Protein AF-A0A6V7UMV4-F1 (afdb_monomer_lite)

Secondary structure (DSSP, 8-state):
--TTSPPPPP--------SS-HHHHHHHHHHHHHHHHHHHHHHTTS-SSS-GGGS-HHHHHHHHHHHHHHHHHHHHHHHSS--S--TTGGG---TTTHHHHHHHHHHHHHHIIIIIHHHHHHHHHHHTT-----

Foldseek 3Di:
DPPVLDDDDDPDDDDDDDPPDLVVVLVVVLVVVLLVVLVVCVSVVNFPHSDSVRDDPVVVVVSLVVSQVVSQVVCCVPQVGGDLDRPVVVVDDDPPPSVVVNVVSVVSSVCCVVPVVVVVVQVVCVVVVNHDDD

Sequence (134 aa):
MSSDNRMLLQHGIVRSNCVDCLDRTNVAQFGLGKAALCWQLFSMGLLDSPSPQSLSNEFCRSFEELYDEHGDTLAWQYAGSQLVHSIKTYKRTAVFQERSRDVLQTLSRYYSNTFSDFEKQDGINLFLGTYRLV

Radius of gyration: 19.82 Å; chains: 1; bounding box: 41×47×49 Å

Organism: Meloidogyne enterolobii (NCBI:txid390850)

Structure (mmCIF, N/CA/C/O backbone):
data_AF-A0A6V7UMV4-F1
#
_entry.id   AF-A0A6V7UMV4-F1
#
loop_
_atom_site.group_PDB
_atom_site.id
_atom_site.type_symbol
_atom_site.label_atom_id
_atom_site.label_alt_id
_atom_site.label_comp_id
_atom_site.label_asym_id
_atom_site.label_entity_id
_atom_site.label_seq_id
_atom_site.pdbx_PDB_ins_code
_atom_site.Cartn_x
_atom_site.Cartn_y
_atom_site.Cartn_z
_atom_site.occupancy
_atom_site.B_iso_or_equiv
_atom_site.auth_seq_id
_atom_site.auth_comp_id
_atom_site.auth_asym_id
_atom_site.auth_atom_id
_atom_site.pdbx_PDB_model_num
ATOM 1 N N . MET A 1 1 ? -15.802 -7.587 12.418 1.00 56.47 1 MET A N 1
ATOM 2 C CA . MET A 1 1 ? -16.189 -8.877 13.019 1.00 56.47 1 MET A CA 1
ATOM 3 C C . MET A 1 1 ? -17.554 -9.244 12.480 1.00 56.47 1 MET A C 1
ATOM 5 O O . MET A 1 1 ? -18.361 -8.343 12.282 1.00 56.47 1 MET A O 1
ATOM 9 N N . SER A 1 2 ? -17.791 -10.520 12.174 1.00 63.25 2 SER A N 1
ATOM 10 C CA . SER A 1 2 ? -19.156 -10.991 11.905 1.00 63.25 2 SER A CA 1
ATOM 11 C C . SER A 1 2 ? -20.015 -10.817 13.166 1.00 63.25 2 SER A C 1
ATOM 13 O O . SER A 1 2 ? -19.465 -10.803 14.268 1.00 63.25 2 SER A O 1
ATOM 15 N N . SER A 1 3 ? -21.337 -10.725 13.016 1.00 66.38 3 SER A N 1
ATOM 16 C CA . SER A 1 3 ? -22.305 -10.720 14.126 1.00 66.38 3 SER A CA 1
ATOM 17 C C . SER A 1 3 ? -22.119 -11.894 15.103 1.00 66.38 3 SER A C 1
ATOM 19 O O . SER A 1 3 ? -22.478 -11.769 16.266 1.00 66.38 3 SER A O 1
ATOM 21 N N . ASP A 1 4 ? -21.466 -12.978 14.662 1.00 76.69 4 ASP A N 1
ATOM 22 C CA . ASP A 1 4 ? -21.130 -14.165 15.464 1.00 76.69 4 ASP A CA 1
ATOM 23 C C . ASP A 1 4 ? -19.689 -14.174 16.025 1.00 76.69 4 ASP A C 1
ATOM 25 O O . ASP A 1 4 ? -19.136 -15.236 16.312 1.00 76.69 4 ASP A O 1
ATOM 29 N N . ASN A 1 5 ? -19.018 -13.021 16.140 1.00 72.06 5 ASN A N 1
ATOM 30 C CA . ASN A 1 5 ? -17.645 -12.906 16.671 1.00 72.06 5 ASN A CA 1
ATOM 31 C C . ASN A 1 5 ? -16.567 -13.683 15.880 1.00 72.06 5 ASN A C 1
ATOM 33 O O . ASN A 1 5 ? -15.460 -13.913 16.367 1.00 72.06 5 ASN A O 1
ATOM 37 N N . ARG A 1 6 ? -16.871 -14.087 14.642 1.00 81.44 6 ARG A N 1
ATOM 38 C CA . ARG A 1 6 ? -15.955 -14.832 13.768 1.00 81.44 6 ARG A CA 1
ATOM 39 C C . ARG A 1 6 ? -15.086 -13.900 12.925 1.00 81.44 6 ARG A C 1
ATOM 41 O O . ARG A 1 6 ? -15.545 -12.846 12.463 1.00 81.44 6 ARG A O 1
ATOM 48 N N . MET A 1 7 ? -13.839 -14.322 12.695 1.00 81.81 7 MET A N 1
ATOM 49 C CA . MET A 1 7 ? -12.945 -13.689 11.725 1.00 81.81 7 MET A CA 1
ATOM 50 C C . MET A 1 7 ? -13.514 -13.862 10.315 1.00 81.81 7 MET A C 1
ATOM 52 O O . MET A 1 7 ? -13.902 -14.962 9.924 1.00 81.81 7 MET A O 1
ATOM 56 N N . LEU A 1 8 ? -13.577 -12.764 9.564 1.00 87.00 8 LEU A N 1
ATOM 57 C CA . LEU A 1 8 ? -14.009 -12.777 8.171 1.00 87.00 8 LEU A CA 1
ATOM 58 C C . LEU A 1 8 ? -12.802 -13.058 7.278 1.00 87.00 8 LEU A C 1
ATOM 60 O O . LEU A 1 8 ? -11.743 -12.462 7.459 1.00 87.00 8 LEU A O 1
ATOM 64 N N . LEU A 1 9 ? -12.979 -13.949 6.308 1.00 90.94 9 LEU A N 1
ATOM 65 C CA . LEU A 1 9 ? -11.963 -14.243 5.303 1.00 90.94 9 LEU A CA 1
ATOM 66 C C . LEU A 1 9 ? -12.112 -13.301 4.104 1.00 90.94 9 LEU A C 1
ATOM 68 O O . LEU A 1 9 ? -13.222 -12.906 3.735 1.00 90.94 9 LEU A O 1
ATOM 72 N N . GLN A 1 10 ? -10.989 -12.947 3.481 1.00 92.69 10 GLN A N 1
ATOM 73 C CA . GLN A 1 10 ? -10.981 -12.180 2.240 1.00 92.69 10 GLN A CA 1
ATOM 74 C C . GLN A 1 10 ? -11.383 -13.090 1.072 1.00 92.69 10 GLN A C 1
ATOM 76 O O . GLN A 1 10 ? -10.700 -14.064 0.779 1.00 92.69 10 GLN A O 1
ATOM 81 N N . HIS A 1 11 ? -12.483 -12.755 0.394 1.00 93.69 11 HIS A N 1
ATOM 82 C CA . HIS A 1 11 ? -13.015 -13.538 -0.733 1.00 93.69 11 HIS A CA 1
ATOM 83 C C . HIS A 1 11 ? -12.705 -12.924 -2.107 1.00 93.69 11 HIS A C 1
ATOM 85 O O . HIS A 1 11 ? -13.037 -13.509 -3.133 1.00 93.69 11 HIS A O 1
ATOM 91 N N . GLY A 1 12 ? -12.093 -11.738 -2.148 1.00 93.50 12 GLY A N 1
ATOM 92 C CA . GLY A 1 12 ? -11.834 -11.020 -3.391 1.00 93.50 12 GLY A CA 1
ATOM 93 C C . GLY A 1 12 ? -10.597 -10.138 -3.316 1.00 93.50 12 GLY A C 1
ATOM 94 O O . GLY A 1 12 ? -10.141 -9.769 -2.233 1.00 93.50 12 GLY A O 1
ATOM 95 N N . ILE A 1 13 ? -10.065 -9.796 -4.487 1.00 93.62 13 ILE A N 1
ATOM 96 C CA . ILE A 1 13 ? -8.890 -8.940 -4.648 1.00 93.62 13 ILE A CA 1
ATOM 97 C C . ILE A 1 13 ? -9.227 -7.752 -5.545 1.00 93.62 13 ILE A C 1
ATOM 99 O O . ILE A 1 13 ? -10.016 -7.875 -6.482 1.00 93.62 13 ILE A O 1
ATOM 103 N N . VAL A 1 14 ? -8.603 -6.608 -5.275 1.00 91.94 14 VAL A N 1
ATOM 104 C CA . VAL A 1 14 ? -8.676 -5.447 -6.163 1.00 91.94 14 VAL A CA 1
ATOM 105 C C . VAL A 1 14 ? -7.400 -5.400 -6.985 1.00 91.94 14 VAL A C 1
ATOM 107 O O . VAL A 1 14 ? -6.303 -5.334 -6.436 1.00 91.94 14 VAL A O 1
ATOM 110 N N . ARG A 1 15 ? -7.544 -5.431 -8.309 1.00 90.88 15 ARG A N 1
ATOM 111 C CA . ARG A 1 15 ? -6.428 -5.293 -9.242 1.00 90.88 15 ARG A CA 1
ATOM 112 C C . ARG A 1 15 ? -6.497 -3.926 -9.909 1.00 90.88 15 ARG A C 1
ATOM 114 O O . ARG A 1 15 ? -7.415 -3.658 -10.676 1.00 90.88 15 ARG A O 1
ATOM 121 N N . SER A 1 16 ? -5.511 -3.081 -9.633 1.00 86.75 16 SER A N 1
ATOM 122 C CA . SER A 1 16 ? -5.313 -1.798 -10.310 1.00 86.75 16 SER A CA 1
ATOM 123 C C . SER A 1 16 ? -4.293 -1.956 -11.435 1.00 86.75 16 SER A C 1
ATOM 125 O O . SER A 1 16 ? -3.221 -2.517 -11.214 1.00 86.75 16 SER A O 1
ATOM 127 N N . ASN A 1 17 ? -4.602 -1.443 -12.623 1.00 81.56 17 A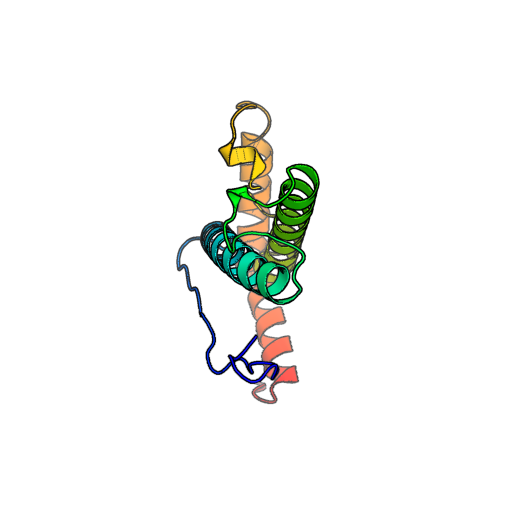SN A N 1
ATOM 128 C CA . ASN A 1 17 ? -3.653 -1.319 -13.727 1.00 81.56 17 ASN A CA 1
ATOM 129 C C . ASN A 1 17 ? -3.662 0.136 -14.212 1.00 81.56 17 ASN A C 1
ATOM 131 O O . ASN A 1 17 ? -4.727 0.748 -14.295 1.00 81.56 17 ASN A O 1
ATOM 135 N N . CYS A 1 18 ? -2.491 0.684 -14.520 1.00 77.38 18 CYS A N 1
ATOM 136 C CA . CYS A 1 18 ? -2.355 1.952 -15.217 1.00 77.38 18 CYS A CA 1
ATOM 137 C C . CYS A 1 18 ? -1.335 1.769 -16.339 1.00 77.38 18 CYS A C 1
ATOM 139 O O . CYS A 1 18 ? -0.228 1.304 -16.094 1.00 77.38 18 CYS A O 1
ATOM 141 N N . VAL A 1 19 ? -1.718 2.157 -17.557 1.00 61.44 19 VAL A N 1
ATOM 142 C CA . VAL A 1 19 ? -0.830 2.148 -18.731 1.00 61.44 19 VAL A CA 1
ATOM 143 C C . VAL A 1 19 ? 0.279 3.201 -18.602 1.00 61.44 19 VAL A C 1
ATOM 145 O O . VAL A 1 19 ? 1.345 3.041 -19.183 1.00 61.44 19 VAL A O 1
ATOM 148 N N . ASP A 1 20 ? 0.044 4.253 -17.812 1.00 58.81 20 ASP A N 1
ATOM 149 C CA . ASP A 1 20 ? 0.868 5.460 -17.839 1.00 58.81 20 ASP A CA 1
ATOM 150 C C . ASP A 1 20 ? 1.945 5.517 -16.745 1.00 58.81 20 ASP A C 1
ATOM 152 O O . ASP A 1 20 ? 3.078 5.902 -17.023 1.00 58.81 20 ASP A O 1
ATOM 156 N N . CYS A 1 21 ? 1.611 5.215 -15.482 1.00 65.25 21 CYS A N 1
ATOM 157 C CA . CYS A 1 21 ? 2.581 5.298 -14.387 1.00 65.25 21 CYS A CA 1
ATOM 158 C C . CYS A 1 21 ? 2.200 4.480 -13.145 1.00 65.25 21 CYS A C 1
ATOM 160 O O . CYS A 1 21 ? 1.037 4.407 -12.737 1.00 65.25 21 CYS A O 1
ATOM 162 N N . LEU A 1 22 ? 3.235 3.934 -12.503 1.00 74.94 22 LEU A N 1
ATOM 163 C CA . LEU A 1 22 ? 3.167 3.242 -11.217 1.00 74.94 22 LEU A CA 1
ATOM 164 C C . LEU A 1 22 ? 2.582 4.144 -10.113 1.00 74.94 22 LEU A C 1
ATOM 166 O O . LEU A 1 22 ? 1.794 3.684 -9.286 1.00 74.94 22 LEU A O 1
ATOM 170 N N . ASP A 1 23 ? 2.875 5.444 -10.161 1.00 75.12 23 ASP A N 1
ATOM 171 C CA . ASP A 1 23 ? 2.448 6.447 -9.180 1.00 75.12 23 ASP A CA 1
ATOM 172 C C . ASP A 1 23 ? 0.918 6.469 -9.011 1.00 75.12 23 ASP A C 1
ATOM 174 O O . ASP A 1 23 ? 0.401 6.443 -7.893 1.00 75.12 23 ASP A O 1
ATOM 178 N N . ARG A 1 24 ? 0.165 6.433 -10.123 1.00 80.94 24 ARG A N 1
ATOM 179 C CA . ARG A 1 24 ? -1.309 6.429 -10.089 1.00 80.94 24 ARG A CA 1
ATOM 180 C C . ARG A 1 24 ? -1.866 5.142 -9.487 1.00 80.94 24 ARG A C 1
ATOM 182 O O . ARG A 1 24 ? -2.866 5.189 -8.770 1.00 80.94 24 ARG A O 1
ATOM 189 N N . THR A 1 25 ? -1.220 4.004 -9.742 1.00 87.62 25 THR A N 1
ATOM 190 C CA . THR A 1 25 ? -1.616 2.742 -9.103 1.00 87.62 25 THR A CA 1
ATOM 191 C C . THR A 1 25 ? -1.305 2.734 -7.610 1.00 87.62 25 THR A C 1
ATOM 193 O O . THR A 1 25 ? -2.157 2.303 -6.837 1.00 87.62 25 THR A O 1
ATOM 196 N N . ASN A 1 26 ? -0.161 3.284 -7.188 1.00 88.25 26 ASN A N 1
ATOM 197 C CA . ASN A 1 26 ? 0.228 3.328 -5.777 1.00 88.25 26 ASN A CA 1
ATOM 198 C C . ASN A 1 26 ? -0.731 4.207 -4.957 1.00 88.25 26 ASN A C 1
ATOM 200 O O . ASN A 1 26 ? -1.190 3.798 -3.894 1.00 88.25 26 ASN A O 1
ATOM 204 N N . VAL A 1 27 ? -1.134 5.369 -5.488 1.00 88.00 27 VAL A N 1
ATOM 205 C CA . VAL A 1 27 ? -2.128 6.242 -4.832 1.00 88.00 27 VAL A CA 1
ATOM 206 C C . VAL A 1 27 ? -3.494 5.558 -4.705 1.00 88.00 27 VAL A C 1
ATOM 208 O O . VAL A 1 27 ? -4.142 5.649 -3.660 1.00 88.00 27 VAL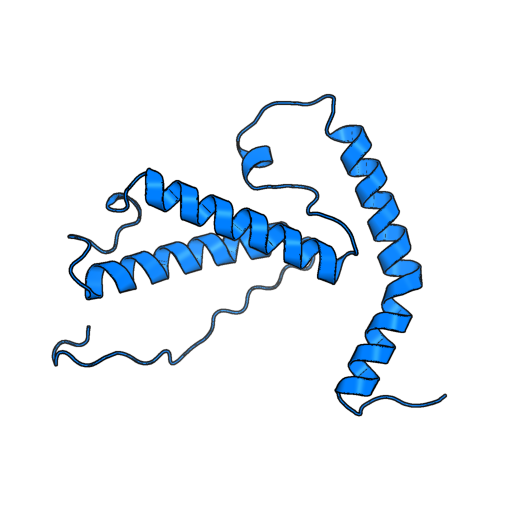 A O 1
ATOM 211 N N . ALA A 1 28 ? -3.941 4.842 -5.742 1.00 89.81 28 ALA A N 1
ATOM 212 C CA . ALA A 1 28 ? -5.197 4.094 -5.681 1.00 89.81 28 ALA A CA 1
ATOM 213 C C . ALA A 1 28 ? -5.141 2.975 -4.624 1.00 89.81 28 ALA A C 1
ATOM 215 O O . ALA A 1 28 ? -6.078 2.809 -3.840 1.00 89.81 28 ALA A O 1
ATOM 216 N N . GLN A 1 29 ? -4.026 2.241 -4.568 1.00 92.75 29 GLN A N 1
ATOM 217 C CA . GLN A 1 29 ? -3.794 1.195 -3.572 1.00 92.75 29 GLN A CA 1
ATOM 218 C C . GLN A 1 29 ? -3.713 1.761 -2.151 1.00 92.75 29 GLN A C 1
ATOM 220 O O . GLN A 1 29 ? -4.317 1.185 -1.250 1.00 92.75 29 GLN A O 1
ATOM 225 N N . PHE A 1 30 ? -3.074 2.916 -1.956 1.00 92.12 30 PHE A N 1
ATOM 226 C CA . PHE A 1 30 ? -3.044 3.628 -0.676 1.00 92.12 30 PHE A CA 1
ATOM 227 C C . PHE A 1 30 ? -4.450 3.954 -0.166 1.00 92.12 30 PHE A C 1
ATOM 229 O O . PHE A 1 30 ? -4.777 3.666 0.986 1.00 92.12 30 PHE A O 1
ATOM 236 N N . GLY A 1 31 ? -5.313 4.507 -1.025 1.00 91.38 31 GLY A N 1
ATOM 237 C CA . GLY A 1 31 ? -6.693 4.828 -0.652 1.00 91.38 31 GLY A CA 1
ATOM 238 C C . GLY A 1 31 ? -7.496 3.590 -0.237 1.00 91.38 31 GLY A C 1
ATOM 239 O O . GLY A 1 31 ? -8.170 3.601 0.797 1.00 91.38 31 GLY A O 1
ATOM 240 N N . LEU A 1 32 ? -7.383 2.505 -1.008 1.00 92.94 32 LEU A N 1
ATOM 241 C CA . LEU A 1 32 ? -8.037 1.227 -0.706 1.00 92.94 32 LEU A CA 1
ATOM 242 C C . LEU A 1 32 ? -7.498 0.593 0.582 1.00 92.94 32 LEU A C 1
ATOM 244 O O . LEU A 1 32 ? -8.281 0.141 1.418 1.00 92.94 32 LEU A O 1
ATOM 248 N N . GLY A 1 33 ? -6.178 0.601 0.763 1.00 93.12 33 GLY A N 1
ATOM 249 C CA . GLY A 1 33 ? -5.511 0.094 1.957 1.00 93.12 33 GLY A CA 1
ATOM 250 C C . GLY A 1 33 ? -5.928 0.862 3.207 1.00 93.12 33 GLY A C 1
ATOM 251 O O . GLY A 1 33 ? -6.276 0.246 4.213 1.00 93.12 33 GLY A O 1
ATOM 252 N N . LYS A 1 34 ? -5.995 2.197 3.127 1.00 92.38 34 LYS A N 1
ATOM 253 C CA . LYS A 1 34 ? -6.457 3.046 4.233 1.00 92.38 34 LYS A CA 1
ATOM 254 C C . LYS A 1 34 ? -7.899 2.722 4.625 1.00 92.38 34 LYS A C 1
ATOM 256 O O . LYS A 1 34 ? -8.194 2.590 5.810 1.00 92.38 34 LYS A O 1
ATOM 261 N N . ALA A 1 35 ? -8.788 2.545 3.647 1.00 91.38 35 ALA A N 1
ATOM 262 C CA . ALA A 1 35 ? -10.173 2.166 3.912 1.00 91.38 35 ALA A CA 1
ATOM 263 C C . ALA A 1 35 ? -10.274 0.782 4.577 1.00 91.38 35 ALA A C 1
ATOM 265 O O . ALA A 1 35 ? -10.964 0.636 5.586 1.00 91.38 35 ALA A O 1
ATOM 266 N N . ALA A 1 36 ? -9.563 -0.223 4.053 1.00 92.38 36 ALA A N 1
ATOM 267 C CA . ALA A 1 36 ? -9.540 -1.568 4.629 1.00 92.38 36 ALA A CA 1
ATOM 268 C C . ALA A 1 36 ? -9.002 -1.569 6.070 1.00 92.38 36 ALA A C 1
ATOM 270 O O . ALA A 1 36 ? -9.578 -2.214 6.948 1.00 92.38 36 ALA A O 1
ATOM 271 N N . LEU A 1 37 ? -7.954 -0.788 6.330 1.00 92.00 37 LEU A N 1
ATOM 272 C CA . LEU A 1 37 ? -7.345 -0.639 7.647 1.00 92.00 37 LEU A CA 1
ATOM 273 C C . LEU A 1 37 ? -8.304 -0.017 8.669 1.00 92.00 37 LEU A C 1
ATOM 275 O O . LEU A 1 37 ? -8.398 -0.508 9.792 1.00 92.00 37 LEU A O 1
ATOM 279 N N . CYS A 1 38 ? -9.081 1.001 8.283 1.00 92.00 38 CYS A N 1
ATOM 280 C CA . CYS A 1 38 ? -10.121 1.566 9.149 1.00 92.00 38 CYS A CA 1
ATOM 281 C C . CYS A 1 38 ? -11.148 0.506 9.576 1.00 92.00 38 CYS A C 1
ATOM 283 O O . CYS A 1 38 ? -11.509 0.438 10.750 1.00 92.00 38 CYS A O 1
ATOM 285 N N . TRP A 1 39 ? -11.584 -0.357 8.653 1.00 91.19 39 TRP A N 1
ATOM 286 C CA . TRP A 1 39 ? -12.500 -1.458 8.972 1.00 91.19 39 TRP A CA 1
ATOM 287 C C . TRP A 1 39 ? -11.871 -2.508 9.891 1.00 91.19 39 TRP A C 1
ATOM 289 O O . TRP A 1 39 ? -12.544 -3.020 10.788 1.00 91.19 39 TRP A O 1
ATOM 299 N N . GLN A 1 40 ? -10.588 -2.816 9.696 1.00 91.75 40 GLN A N 1
ATOM 300 C CA . GLN A 1 40 ? -9.851 -3.744 10.553 1.00 91.75 40 GLN A CA 1
ATOM 301 C C . GLN A 1 40 ? -9.721 -3.197 11.979 1.00 91.75 40 GLN A C 1
ATOM 303 O O . GLN A 1 40 ? -10.086 -3.893 12.925 1.00 91.75 40 GLN A O 1
ATOM 308 N N . LEU A 1 41 ? -9.301 -1.942 12.141 1.00 91.12 41 LEU A N 1
ATOM 309 C CA . LEU A 1 41 ? -9.148 -1.306 13.454 1.00 91.12 41 LEU A CA 1
ATOM 310 C C . LEU A 1 41 ? -10.490 -1.126 14.175 1.00 91.12 41 LEU A C 1
ATOM 312 O O . LEU A 1 41 ? -10.586 -1.414 15.368 1.00 91.12 41 LEU A O 1
ATOM 316 N N . PHE A 1 42 ? -11.541 -0.736 13.447 1.00 90.38 42 PHE A N 1
ATOM 317 C CA . PHE A 1 42 ? -12.907 -0.705 13.977 1.00 90.38 42 PHE A CA 1
ATOM 318 C C . PHE A 1 42 ? -13.334 -2.089 14.477 1.00 90.38 42 PHE A C 1
ATOM 320 O O . PHE A 1 42 ? -13.867 -2.229 15.573 1.00 90.38 42 PHE A O 1
ATOM 327 N N . SER A 1 43 ? -13.026 -3.145 13.718 1.00 88.44 43 SER A N 1
ATOM 328 C CA . SER A 1 43 ? -13.339 -4.507 14.146 1.00 88.44 43 SER A CA 1
ATOM 329 C C . SER A 1 43 ? -12.554 -4.978 15.370 1.00 88.44 43 SER A C 1
ATOM 331 O O . SER A 1 43 ? -13.026 -5.875 16.052 1.00 88.44 43 SER A O 1
ATOM 333 N N . MET A 1 44 ? -11.396 -4.385 15.662 1.00 88.94 44 MET A N 1
ATOM 334 C CA . MET A 1 44 ? -10.616 -4.665 16.872 1.00 88.94 44 MET A CA 1
ATOM 335 C C . MET A 1 44 ? -11.073 -3.831 18.079 1.00 88.94 44 MET A C 1
ATOM 337 O O . MET A 1 44 ? -10.512 -3.979 19.160 1.00 88.94 44 MET A O 1
ATOM 341 N N . GLY A 1 45 ? -12.063 -2.946 17.907 1.00 88.31 45 GLY A N 1
ATOM 342 C CA . GLY A 1 45 ? -12.513 -2.023 18.950 1.00 88.31 45 GLY A CA 1
ATOM 343 C C . GLY A 1 45 ? -11.535 -0.876 19.222 1.00 88.31 45 GLY A C 1
ATOM 344 O O . GLY A 1 45 ? -11.618 -0.246 20.270 1.00 88.31 45 GLY A O 1
ATOM 345 N N . LEU A 1 46 ? -10.599 -0.613 18.301 1.00 88.50 46 LEU A N 1
ATOM 346 C CA . LEU A 1 46 ? -9.611 0.466 18.425 1.00 88.50 46 LEU A CA 1
ATOM 347 C C . LEU A 1 46 ? -10.117 1.807 17.870 1.00 88.50 46 LEU A C 1
ATOM 349 O O . LEU A 1 46 ? -9.507 2.840 18.128 1.00 88.50 46 LEU A O 1
ATOM 353 N N . LEU A 1 47 ? -11.203 1.792 17.091 1.00 88.94 47 LEU A N 1
ATOM 354 C CA . LEU A 1 47 ? -11.853 2.981 16.539 1.00 88.94 47 LEU A CA 1
ATOM 355 C C . LEU A 1 47 ? -13.350 2.948 16.844 1.00 88.94 47 LEU A C 1
ATOM 357 O O . LEU A 1 47 ? -13.972 1.894 16.732 1.00 88.94 47 LEU A O 1
ATOM 361 N N . ASP A 1 48 ? -13.934 4.115 17.120 1.00 87.00 48 ASP A N 1
ATOM 362 C CA . ASP A 1 48 ? -15.382 4.271 17.339 1.00 87.00 48 ASP A CA 1
ATOM 363 C C . ASP A 1 48 ? -16.194 4.208 16.038 1.00 87.00 48 ASP A C 1
ATOM 365 O O . ASP A 1 48 ? -17.383 3.897 16.034 1.00 87.00 48 ASP A O 1
ATOM 369 N N . SER A 1 49 ? -15.557 4.523 14.908 1.00 88.25 49 SER A N 1
ATOM 370 C CA . SER A 1 49 ? -16.169 4.454 13.582 1.00 88.25 49 SER A CA 1
ATOM 371 C C . SER A 1 49 ? -15.152 3.980 12.543 1.00 88.25 49 SER A C 1
ATOM 373 O O . SER A 1 49 ? -13.964 4.280 12.669 1.00 88.25 49 SER A O 1
ATOM 375 N N . PRO A 1 50 ? -15.576 3.273 11.481 1.00 86.31 50 PRO A N 1
ATOM 376 C CA . PRO A 1 50 ? -14.696 2.864 10.389 1.00 86.31 50 PRO A CA 1
ATOM 377 C C . PRO A 1 50 ? -14.466 4.032 9.415 1.00 86.31 50 PRO A C 1
ATOM 379 O O . PRO A 1 50 ? -14.714 3.915 8.215 1.00 86.31 50 PRO A O 1
ATOM 382 N N . SER A 1 51 ? -14.036 5.187 9.928 1.00 85.62 51 SER A N 1
ATOM 383 C CA . SER A 1 51 ? -13.787 6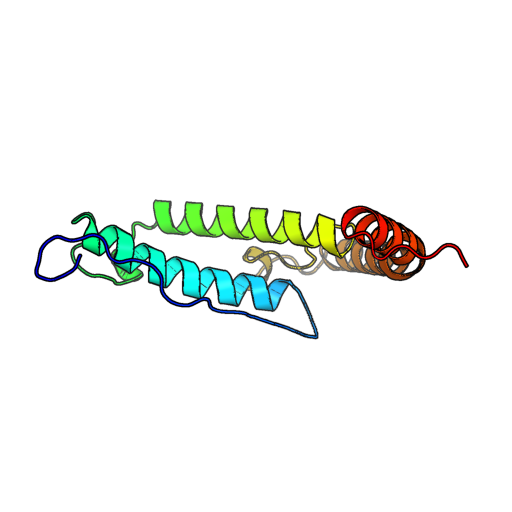.380 9.120 1.00 85.62 51 SER A CA 1
ATOM 384 C C . SER A 1 51 ? -12.294 6.732 9.085 1.00 85.62 51 SER A C 1
ATOM 386 O O . SER A 1 51 ? -11.582 6.553 10.070 1.00 85.62 51 SER A O 1
ATOM 388 N N . PRO A 1 52 ? -11.782 7.289 7.976 1.00 78.25 52 PRO A N 1
ATOM 389 C CA . PRO A 1 52 ? -10.408 7.792 7.929 1.00 78.25 52 PRO A CA 1
ATOM 390 C C . PRO A 1 52 ? -10.146 8.946 8.906 1.00 78.25 52 PRO A C 1
ATOM 392 O O . PRO A 1 52 ? -8.994 9.232 9.207 1.00 78.25 52 PRO A O 1
ATOM 395 N N . GLN A 1 53 ? -11.205 9.629 9.355 1.00 79.81 53 GLN A N 1
ATOM 396 C CA . GLN A 1 53 ? -11.138 10.799 10.233 1.00 79.81 53 GLN A CA 1
ATOM 397 C C . GLN A 1 53 ? -10.933 10.418 11.701 1.00 79.81 53 GLN A C 1
ATOM 399 O O . GLN A 1 53 ? -10.390 11.213 12.458 1.00 79.81 53 GLN A O 1
ATOM 404 N N . SER A 1 54 ? -11.337 9.209 12.103 1.00 78.75 54 SER A N 1
ATOM 405 C CA . SER A 1 54 ? -11.099 8.701 13.458 1.00 78.75 54 SER A CA 1
ATOM 406 C C . SER A 1 54 ? -9.668 8.201 13.668 1.00 78.75 54 SER A C 1
ATOM 408 O O . SER A 1 54 ? -9.303 7.830 14.779 1.00 78.75 54 SER A O 1
ATOM 410 N N . LEU A 1 55 ? -8.852 8.167 12.614 1.00 84.75 55 LEU A N 1
ATOM 411 C CA . LEU A 1 55 ? -7.460 7.746 12.681 1.00 84.75 55 LEU A CA 1
ATOM 412 C C . LEU A 1 55 ? -6.591 8.885 13.225 1.00 84.75 55 LEU A C 1
ATOM 414 O O . LEU A 1 55 ? -6.738 10.035 12.811 1.00 84.75 55 LEU A O 1
ATOM 418 N N . SER A 1 56 ? -5.652 8.577 14.122 1.00 85.50 56 SER A N 1
ATOM 419 C CA . SER A 1 56 ? -4.739 9.600 14.636 1.00 85.50 56 SER A CA 1
ATOM 420 C C . SER A 1 56 ? -3.874 10.183 13.510 1.00 85.50 56 SER A C 1
ATOM 422 O O . SER A 1 56 ? -3.514 9.504 12.543 1.00 85.50 56 SER A O 1
ATOM 424 N N . ASN A 1 57 ? -3.519 11.465 13.636 1.00 86.38 57 ASN A N 1
ATOM 425 C CA . ASN A 1 57 ? -2.681 12.147 12.646 1.00 86.38 57 ASN A CA 1
ATOM 426 C C . ASN A 1 57 ? -1.292 11.507 12.519 1.00 86.38 57 ASN A C 1
ATOM 428 O O . ASN A 1 57 ? -0.739 11.464 11.424 1.00 86.38 57 ASN A O 1
ATOM 432 N N . GLU A 1 58 ? -0.734 11.014 13.625 1.00 88.38 58 GLU A N 1
ATOM 433 C CA . GLU A 1 58 ? 0.555 10.320 13.638 1.00 88.38 58 GLU A CA 1
ATOM 434 C C . GLU A 1 58 ? 0.481 9.013 12.849 1.00 88.38 58 GLU A C 1
ATOM 436 O O . GLU A 1 58 ? 1.280 8.796 11.944 1.00 88.38 58 GLU A O 1
ATOM 441 N N . PHE A 1 59 ? -0.553 8.206 13.088 1.00 88.06 59 PHE A N 1
ATOM 442 C CA . PHE A 1 59 ? -0.739 6.956 12.362 1.00 88.06 59 PHE A CA 1
ATOM 443 C C . PHE A 1 59 ? -1.013 7.188 10.870 1.00 88.06 59 PHE A C 1
ATOM 445 O O . PHE A 1 59 ? -0.483 6.468 10.026 1.00 88.06 59 PHE A O 1
ATOM 452 N N . CYS A 1 60 ? -1.790 8.223 10.520 1.00 88.00 60 CYS A N 1
ATOM 453 C CA . CYS A 1 60 ? -1.961 8.629 9.122 1.00 88.00 60 CYS A CA 1
ATOM 454 C C . CYS A 1 60 ? -0.617 8.934 8.451 1.00 88.00 60 CYS A C 1
ATOM 456 O O . CYS A 1 60 ? -0.403 8.495 7.325 1.00 88.00 60 CYS A O 1
ATOM 458 N N . ARG A 1 61 ? 0.280 9.658 9.132 1.00 88.38 61 ARG A N 1
ATOM 459 C CA . ARG A 1 61 ? 1.607 9.995 8.597 1.00 88.38 61 ARG A CA 1
ATOM 460 C C . ARG A 1 61 ? 2.487 8.765 8.431 1.00 88.38 61 ARG A C 1
ATOM 462 O O . ARG A 1 61 ? 3.063 8.602 7.366 1.00 88.38 61 ARG A O 1
ATOM 469 N N . SER A 1 62 ? 2.536 7.878 9.423 1.00 91.75 62 SER A N 1
ATOM 470 C CA . SER A 1 62 ? 3.308 6.634 9.307 1.00 91.75 62 SER A CA 1
ATOM 471 C C . SER A 1 62 ? 2.794 5.748 8.169 1.00 91.75 62 SER A C 1
ATOM 473 O O . SER A 1 62 ? 3.579 5.127 7.460 1.00 91.75 62 SER A O 1
ATOM 475 N N . PHE A 1 63 ? 1.476 5.710 7.952 1.00 91.50 63 PHE A N 1
ATOM 476 C CA . PHE A 1 63 ? 0.887 4.975 6.834 1.00 91.50 63 PHE A CA 1
ATOM 477 C C . PHE A 1 63 ? 1.192 5.630 5.475 1.00 91.50 63 PHE A C 1
ATOM 479 O O . PHE A 1 63 ? 1.413 4.925 4.495 1.00 91.50 63 PHE A O 1
ATOM 486 N N . GLU A 1 64 ? 1.228 6.965 5.409 1.00 90.00 64 GLU A N 1
ATOM 487 C CA . GLU A 1 64 ? 1.683 7.706 4.224 1.00 90.00 64 GLU A CA 1
ATOM 488 C C . GLU A 1 64 ? 3.158 7.406 3.909 1.00 90.00 64 GLU A C 1
ATOM 490 O O . GLU A 1 64 ? 3.468 7.056 2.774 1.00 90.00 64 GLU A O 1
ATOM 495 N N . GLU A 1 65 ? 4.045 7.458 4.908 1.00 91.12 65 GLU A N 1
ATOM 496 C CA . GLU A 1 65 ? 5.478 7.160 4.750 1.00 91.12 65 GLU A CA 1
ATOM 497 C C . GLU A 1 65 ? 5.721 5.725 4.268 1.00 91.12 65 GLU A C 1
ATOM 499 O O . GLU A 1 65 ? 6.496 5.511 3.338 1.00 91.12 65 GLU A O 1
ATOM 504 N N . LEU A 1 66 ? 4.987 4.752 4.816 1.00 93.38 66 LEU A N 1
ATOM 505 C CA . LEU A 1 66 ? 5.058 3.358 4.378 1.00 93.38 66 LEU A CA 1
ATOM 506 C C . LEU A 1 66 ? 4.717 3.200 2.886 1.00 93.38 66 LEU A C 1
ATOM 508 O O . LEU A 1 66 ? 5.372 2.440 2.172 1.00 93.38 66 LEU A O 1
ATOM 512 N N . TYR A 1 67 ? 3.681 3.893 2.404 1.00 91.62 67 TYR A N 1
ATOM 513 C CA . TYR A 1 67 ? 3.266 3.805 1.000 1.00 91.62 67 TYR A CA 1
ATOM 514 C C . TYR A 1 67 ? 4.165 4.602 0.052 1.00 91.62 67 TYR A C 1
ATOM 516 O O . TYR A 1 67 ? 4.280 4.223 -1.118 1.00 91.62 67 TYR A O 1
ATOM 524 N N . ASP A 1 68 ? 4.811 5.662 0.539 1.00 86.94 68 ASP A N 1
ATOM 525 C CA . ASP A 1 68 ? 5.885 6.345 -0.185 1.00 86.94 68 ASP A CA 1
ATOM 526 C C . ASP A 1 68 ? 7.073 5.383 -0.400 1.00 86.94 68 ASP A C 1
ATOM 528 O O . ASP A 1 68 ? 7.467 5.149 -1.544 1.00 86.94 68 ASP A O 1
ATOM 532 N N . GLU A 1 69 ? 7.572 4.731 0.659 1.00 87.44 69 GLU A N 1
ATOM 533 C CA . GLU A 1 69 ? 8.687 3.767 0.567 1.00 87.44 69 GLU A CA 1
ATOM 534 C C . GLU A 1 69 ? 8.347 2.536 -0.289 1.00 87.44 69 GLU A C 1
ATOM 536 O O . GLU A 1 69 ? 9.168 2.058 -1.085 1.00 87.44 69 GLU A O 1
ATOM 541 N N . HIS A 1 70 ? 7.119 2.024 -0.159 1.00 89.75 70 HIS A N 1
ATOM 542 C CA . HIS A 1 70 ? 6.615 0.934 -0.993 1.00 89.75 70 HIS A CA 1
ATOM 543 C C . HIS A 1 70 ? 6.622 1.314 -2.478 1.00 89.75 70 HIS A C 1
ATOM 545 O O . HIS A 1 70 ? 7.107 0.549 -3.317 1.00 89.75 70 HIS A O 1
ATOM 551 N N . GLY A 1 71 ? 6.135 2.512 -2.804 1.00 86.25 71 GLY A N 1
ATOM 552 C CA . GLY A 1 71 ? 6.155 3.017 -4.168 1.00 86.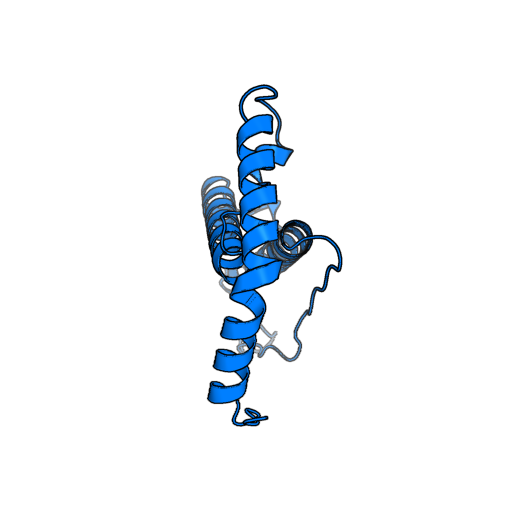25 71 GLY A CA 1
ATOM 553 C C . GLY A 1 71 ? 7.580 3.168 -4.712 1.00 86.25 71 GLY A C 1
ATOM 554 O O . GLY A 1 71 ? 7.843 2.754 -5.844 1.00 86.25 71 GLY A O 1
ATOM 555 N N . ASP A 1 72 ? 8.504 3.701 -3.907 1.00 81.69 72 ASP A N 1
ATOM 556 C CA . ASP A 1 72 ? 9.912 3.887 -4.289 1.00 81.69 72 ASP A CA 1
ATOM 557 C C . ASP A 1 72 ? 10.598 2.558 -4.604 1.00 81.69 72 ASP A C 1
ATOM 559 O O . ASP A 1 72 ? 11.323 2.434 -5.597 1.00 81.69 72 ASP A O 1
ATOM 563 N N . THR A 1 73 ? 10.323 1.539 -3.793 1.00 84.12 73 THR A N 1
ATOM 564 C CA . THR A 1 73 ? 10.860 0.186 -3.978 1.00 84.12 73 THR A CA 1
ATOM 565 C C . THR A 1 73 ? 10.321 -0.458 -5.257 1.00 84.12 73 THR A C 1
ATOM 567 O O . THR A 1 73 ? 11.079 -1.049 -6.032 1.00 84.12 73 THR A O 1
ATOM 570 N N . LEU A 1 74 ? 9.024 -0.300 -5.533 1.00 82.06 74 LEU A N 1
ATOM 571 C CA . LEU A 1 74 ? 8.416 -0.806 -6.765 1.00 82.06 74 LEU A CA 1
ATOM 572 C C . LEU A 1 74 ? 8.953 -0.093 -8.011 1.00 82.06 74 LEU A C 1
ATOM 574 O O . LEU A 1 74 ? 9.173 -0.739 -9.039 1.00 82.06 74 LEU A O 1
ATOM 578 N N . ALA A 1 75 ? 9.210 1.215 -7.934 1.00 76.75 75 ALA A N 1
ATOM 579 C CA . ALA A 1 75 ? 9.816 1.952 -9.039 1.00 76.75 75 ALA A CA 1
ATOM 580 C C . ALA A 1 75 ? 11.233 1.461 -9.341 1.00 76.75 75 ALA A C 1
ATOM 582 O O . ALA A 1 75 ? 11.578 1.282 -10.513 1.00 76.75 75 ALA A O 1
ATOM 583 N N . TRP A 1 76 ? 12.019 1.162 -8.302 1.00 70.12 76 TRP A N 1
ATOM 584 C CA . TRP A 1 76 ? 13.339 0.553 -8.458 1.00 70.12 76 TRP A CA 1
ATOM 585 C C . TRP A 1 76 ? 13.269 -0.783 -9.187 1.00 70.12 76 TRP A C 1
ATOM 587 O O . TRP A 1 76 ? 14.034 -1.017 -10.124 1.00 70.12 76 TRP A O 1
ATOM 597 N N . GLN A 1 77 ? 12.335 -1.646 -8.795 1.00 69.44 77 GLN A N 1
ATOM 598 C CA . GLN A 1 77 ? 12.176 -2.956 -9.413 1.00 69.44 77 GLN A CA 1
ATOM 599 C C . GLN A 1 77 ? 11.735 -2.845 -10.882 1.00 69.44 77 GLN A C 1
ATOM 601 O O . GLN A 1 77 ? 12.330 -3.483 -11.759 1.00 69.44 77 GLN A O 1
ATOM 606 N N . TYR A 1 78 ? 10.725 -2.014 -11.152 1.00 65.38 78 TYR A N 1
ATOM 607 C CA . TYR A 1 78 ? 10.121 -1.884 -12.477 1.00 65.38 78 TYR A CA 1
ATOM 608 C C . TYR A 1 78 ? 11.016 -1.110 -13.450 1.00 65.38 78 TYR A C 1
ATOM 610 O O . TYR A 1 78 ? 11.290 -1.576 -14.549 1.00 65.38 78 TYR A O 1
ATOM 618 N N . ALA A 1 79 ? 11.528 0.047 -13.036 1.00 61.00 79 ALA A N 1
ATOM 619 C CA . ALA A 1 79 ? 12.183 1.003 -13.924 1.00 61.00 79 ALA A CA 1
ATOM 620 C C . ALA A 1 79 ? 13.681 1.211 -13.627 1.00 61.00 79 ALA A C 1
ATOM 622 O O . ALA A 1 79 ? 14.302 2.082 -14.235 1.00 61.00 79 ALA A O 1
ATOM 623 N N . GLY A 1 80 ? 14.260 0.469 -12.672 1.00 60.50 80 GLY A N 1
ATOM 624 C CA . GLY A 1 80 ? 15.681 0.578 -12.307 1.00 60.50 80 GLY A CA 1
ATOM 625 C C . GLY A 1 80 ? 16.062 1.907 -11.647 1.00 60.50 80 GLY A C 1
ATOM 626 O O . GLY A 1 80 ? 17.233 2.271 -11.637 1.00 60.50 80 GLY A O 1
ATOM 627 N N . SER A 1 81 ? 15.086 2.671 -11.150 1.00 54.47 81 SER A N 1
ATOM 628 C CA . SER A 1 81 ? 15.286 4.009 -10.582 1.00 54.47 81 SER A CA 1
ATOM 629 C C . SER A 1 81 ? 14.191 4.337 -9.558 1.00 54.47 81 SER A C 1
ATOM 631 O O . SER A 1 81 ? 13.116 3.750 -9.615 1.00 54.47 81 SER A O 1
ATOM 633 N N . GLN A 1 82 ? 14.438 5.279 -8.638 1.00 52.41 82 GLN A N 1
ATOM 634 C CA . GLN A 1 82 ? 13.428 5.782 -7.678 1.00 52.41 82 GLN A CA 1
ATOM 635 C C . GLN A 1 82 ? 12.128 6.276 -8.371 1.00 52.41 82 GLN A C 1
ATOM 637 O O . GLN A 1 82 ? 12.070 6.454 -9.602 1.00 52.41 82 GLN A O 1
ATOM 642 N N . LEU A 1 83 ? 11.049 6.517 -7.618 1.00 46.44 83 LEU A N 1
ATOM 643 C CA . LEU A 1 83 ? 9.880 7.199 -8.189 1.00 46.44 83 LEU A CA 1
ATOM 644 C C . LEU A 1 83 ? 10.273 8.606 -8.669 1.00 46.44 83 LEU A C 1
ATOM 646 O O . LEU A 1 83 ? 11.166 9.239 -8.112 1.00 46.44 83 LEU A O 1
ATOM 650 N N . VAL A 1 84 ? 9.607 9.095 -9.723 1.00 53.12 84 VAL A N 1
ATOM 651 C CA . VAL A 1 84 ? 9.784 10.494 -10.172 1.00 53.12 84 VAL A CA 1
ATOM 652 C C . VAL A 1 84 ? 8.947 11.424 -9.299 1.00 53.12 84 VAL A C 1
ATOM 654 O O . VAL A 1 84 ? 9.399 12.507 -8.957 1.00 53.12 84 VAL A O 1
ATOM 657 N N . HIS A 1 85 ? 7.757 10.988 -8.876 1.00 53.00 85 HIS A N 1
ATOM 658 C CA . HIS A 1 85 ? 6.907 11.749 -7.970 1.00 53.00 85 HIS A CA 1
ATOM 659 C C . HIS A 1 85 ? 6.586 10.947 -6.708 1.00 53.00 85 HIS A C 1
ATOM 661 O O . HIS A 1 85 ? 5.914 9.920 -6.762 1.00 53.00 85 HIS A O 1
ATOM 667 N N . SER A 1 86 ? 7.027 11.462 -5.560 1.00 49.72 86 SER A N 1
ATOM 668 C CA . SER A 1 86 ? 6.542 11.044 -4.240 1.00 49.72 86 SER A CA 1
ATOM 669 C C . SER A 1 86 ? 5.226 11.769 -3.917 1.00 49.72 86 SER A C 1
ATOM 671 O O . SER A 1 86 ? 4.933 12.834 -4.478 1.00 49.72 86 SER A O 1
ATOM 673 N N . ILE A 1 87 ? 4.431 11.243 -2.979 1.00 51.94 87 ILE A N 1
ATOM 674 C CA . ILE A 1 87 ? 3.184 11.868 -2.493 1.00 51.94 87 ILE A CA 1
ATOM 675 C C . ILE A 1 87 ? 3.428 13.313 -2.014 1.00 51.94 87 ILE A C 1
ATOM 677 O O . ILE A 1 87 ? 2.549 14.177 -2.117 1.00 51.94 87 ILE A O 1
ATOM 681 N N . LYS A 1 88 ? 4.651 13.622 -1.567 1.00 49.00 88 LYS A N 1
ATOM 682 C CA . LYS A 1 88 ? 5.078 14.968 -1.154 1.00 49.00 88 LYS A CA 1
ATOM 683 C C . LYS A 1 88 ? 5.132 15.982 -2.306 1.00 49.00 88 LYS A C 1
ATOM 685 O O . LYS A 1 88 ? 4.820 17.150 -2.071 1.00 49.00 88 LYS A O 1
ATOM 690 N N . THR A 1 89 ? 5.413 15.570 -3.545 1.00 51.75 89 THR A N 1
ATOM 691 C CA . THR A 1 89 ? 5.449 16.487 -4.703 1.00 51.75 89 THR A CA 1
ATOM 692 C C . THR A 1 89 ? 4.055 17.026 -5.049 1.00 51.75 89 THR A C 1
ATOM 694 O O . THR A 1 89 ? 3.902 18.181 -5.448 1.00 51.75 89 THR A O 1
ATOM 697 N N . TYR A 1 90 ? 2.999 16.258 -4.762 1.00 49.75 90 TYR A N 1
ATOM 698 C CA . TYR A 1 90 ? 1.612 16.703 -4.938 1.00 49.75 90 TYR A CA 1
ATOM 699 C C . TYR A 1 90 ? 1.169 17.790 -3.933 1.00 49.75 90 TYR A C 1
ATOM 701 O O . TYR A 1 90 ? 0.208 18.511 -4.207 1.00 49.75 90 TYR A O 1
ATOM 709 N N . LYS A 1 91 ? 1.865 17.963 -2.794 1.00 50.62 91 LYS A N 1
ATOM 710 C CA . LYS A 1 91 ? 1.541 18.964 -1.749 1.00 50.62 91 LYS A CA 1
ATOM 711 C C . LYS A 1 91 ? 2.234 20.332 -1.913 1.00 50.62 91 LYS A C 1
ATOM 713 O O . LYS A 1 91 ? 1.989 21.211 -1.089 1.00 50.62 91 LYS A O 1
ATOM 718 N N . ARG A 1 92 ? 2.955 20.563 -3.025 1.00 53.28 92 ARG A N 1
ATOM 719 C CA . ARG A 1 92 ? 3.597 21.838 -3.437 1.00 53.28 92 ARG A CA 1
ATOM 720 C C . ARG A 1 92 ? 4.886 22.189 -2.665 1.00 53.28 92 ARG A C 1
ATOM 722 O O . ARG A 1 92 ? 4.852 22.327 -1.446 1.00 53.28 92 ARG A O 1
ATOM 729 N N . THR A 1 93 ? 5.963 22.476 -3.419 1.00 46.38 93 THR A N 1
ATOM 730 C CA . THR A 1 93 ? 6.997 23.542 -3.246 1.00 46.38 93 THR A CA 1
ATOM 731 C C . THR A 1 93 ? 8.426 23.032 -3.523 1.00 46.38 93 THR A C 1
ATOM 733 O O . THR A 1 93 ? 9.084 22.600 -2.589 1.00 46.38 93 THR A O 1
ATOM 736 N N . ALA A 1 94 ? 8.918 23.132 -4.775 1.00 46.44 94 ALA A N 1
ATOM 737 C CA . ALA A 1 94 ? 10.319 23.463 -5.141 1.00 46.44 94 ALA A CA 1
ATOM 738 C C . ALA A 1 94 ? 10.575 23.313 -6.665 1.00 46.44 94 ALA A C 1
ATOM 740 O O . ALA A 1 94 ? 11.108 22.321 -7.142 1.00 46.44 94 ALA A O 1
ATOM 741 N N . VAL A 1 95 ? 10.246 24.339 -7.456 1.00 53.84 95 VAL A N 1
ATOM 742 C CA . VAL A 1 95 ? 10.209 24.276 -8.939 1.00 53.84 95 VAL A CA 1
ATOM 743 C C . VAL A 1 95 ? 11.590 24.159 -9.624 1.00 53.84 95 VAL A C 1
ATOM 745 O O . VAL A 1 95 ? 11.661 23.828 -10.805 1.00 53.84 95 VAL A O 1
ATOM 748 N N . PHE A 1 96 ? 12.706 24.415 -8.930 1.00 47.62 96 PHE A N 1
ATOM 749 C CA . PHE A 1 96 ? 14.015 24.575 -9.592 1.00 47.62 96 PHE A CA 1
ATOM 750 C C . PHE A 1 96 ? 14.976 23.379 -9.490 1.00 47.62 96 PHE A C 1
ATOM 752 O O . PHE A 1 96 ? 15.864 23.263 -10.331 1.00 47.62 96 PHE A O 1
ATOM 759 N N . GLN A 1 97 ? 14.804 22.479 -8.514 1.00 52.69 97 GLN A N 1
ATOM 760 C CA . GLN A 1 97 ? 15.703 21.329 -8.302 1.00 52.69 97 GLN A CA 1
ATOM 761 C C . GLN A 1 97 ? 15.138 19.999 -8.840 1.00 52.69 97 GLN A C 1
ATOM 763 O O . GLN A 1 97 ? 15.896 19.051 -9.037 1.00 52.69 97 GLN A O 1
ATOM 768 N N . GLU A 1 98 ? 13.832 19.938 -9.123 1.00 53.22 98 GLU A N 1
ATOM 769 C CA . GLU A 1 98 ? 13.151 18.738 -9.639 1.00 53.22 98 GLU A CA 1
ATOM 770 C C . GLU A 1 98 ? 13.460 18.494 -11.125 1.00 53.22 98 GLU A C 1
ATOM 772 O O . GLU A 1 98 ? 13.779 17.377 -11.517 1.00 53.22 98 GLU A O 1
ATOM 777 N N . ARG A 1 99 ? 13.561 19.558 -11.936 1.00 51.22 99 ARG A N 1
ATOM 778 C CA . ARG A 1 99 ? 13.761 19.451 -13.394 1.00 51.22 99 ARG A CA 1
ATOM 779 C C . ARG A 1 99 ? 14.997 18.652 -13.823 1.00 51.22 99 ARG A C 1
ATOM 781 O O . ARG A 1 99 ? 14.962 18.003 -14.862 1.00 51.22 99 ARG A O 1
ATOM 788 N N . SER A 1 100 ? 16.103 18.723 -13.080 1.00 54.06 100 SER A N 1
ATOM 789 C CA . SER A 1 100 ? 17.330 17.984 -13.420 1.00 54.06 100 SER A CA 1
ATOM 790 C C . SER A 1 100 ? 17.283 16.530 -12.952 1.00 54.06 100 SER A C 1
ATOM 792 O O . SER A 1 100 ? 17.768 15.650 -13.666 1.00 54.06 100 SER A O 1
ATOM 794 N N . ARG A 1 101 ? 16.659 16.261 -11.797 1.00 57.97 101 ARG A N 1
ATOM 795 C CA . ARG A 1 101 ? 16.397 14.897 -11.322 1.00 57.97 101 ARG A CA 1
ATOM 796 C C . ARG A 1 101 ? 15.424 14.177 -12.242 1.00 57.97 101 ARG A C 1
ATOM 798 O O . ARG A 1 101 ? 15.717 13.054 -12.624 1.00 57.97 101 ARG A O 1
ATOM 805 N N . ASP A 1 102 ? 14.368 14.842 -12.695 1.00 58.56 102 ASP A N 1
ATOM 806 C CA . ASP A 1 102 ? 13.378 14.263 -13.608 1.00 58.56 102 ASP A CA 1
ATOM 807 C C . ASP A 1 102 ? 13.999 13.856 -14.947 1.00 58.56 102 ASP A C 1
ATOM 809 O O . ASP A 1 102 ? 13.691 12.792 -15.487 1.00 58.56 102 ASP A O 1
ATOM 813 N N . VAL A 1 103 ? 14.923 14.668 -15.474 1.00 62.38 103 VAL A N 1
ATOM 814 C CA . VAL A 1 103 ? 15.644 14.363 -16.719 1.00 62.38 103 VAL A CA 1
ATOM 815 C C . VAL A 1 103 ? 16.596 13.183 -16.529 1.00 62.38 103 VAL A C 1
ATOM 817 O O . VAL A 1 103 ? 16.583 12.262 -17.344 1.00 62.38 103 VAL A O 1
ATOM 820 N N . LEU A 1 104 ? 17.381 13.160 -15.448 1.00 63.88 104 LEU A N 1
ATOM 821 C CA . LEU A 1 104 ? 18.266 12.029 -15.143 1.00 63.88 104 LEU A CA 1
ATOM 822 C C . LEU A 1 104 ? 17.475 10.739 -14.898 1.00 63.88 104 LEU A C 1
ATOM 824 O O . LEU A 1 104 ? 17.870 9.677 -15.378 1.00 63.88 104 LEU A O 1
ATOM 828 N N . GLN A 1 105 ? 16.328 10.833 -14.226 1.00 64.00 105 GLN A N 1
ATOM 829 C CA . GLN A 1 105 ? 15.432 9.704 -14.015 1.00 64.00 105 GLN A CA 1
ATOM 830 C C . GLN A 1 105 ? 14.864 9.198 -15.338 1.00 64.00 105 GLN A C 1
ATOM 832 O O . GLN A 1 105 ? 14.867 7.999 -15.593 1.00 64.00 105 GLN A O 1
ATOM 837 N N . THR A 1 106 ? 14.414 10.106 -16.204 1.00 64.56 106 THR A N 1
ATOM 838 C CA . THR A 1 106 ? 13.869 9.761 -17.522 1.00 64.56 106 THR A CA 1
ATOM 839 C C . THR A 1 106 ? 14.917 9.058 -18.380 1.00 64.56 106 THR A C 1
ATOM 841 O O . THR A 1 106 ? 14.615 8.042 -19.003 1.00 64.56 106 THR A O 1
ATOM 844 N N . LEU A 1 107 ? 16.163 9.538 -18.363 1.00 64.69 107 LEU A N 1
ATOM 845 C CA . LEU A 1 107 ? 17.277 8.905 -19.072 1.00 64.69 107 LEU A CA 1
ATOM 846 C C . LEU A 1 107 ? 17.634 7.533 -18.483 1.00 64.69 107 LEU A C 1
ATOM 848 O O . LEU A 1 107 ? 17.830 6.582 -19.238 1.00 64.69 107 LEU A O 1
ATOM 852 N N . SER A 1 108 ? 17.659 7.403 -17.153 1.00 63.34 108 SER A N 1
ATOM 853 C CA . SER A 1 108 ? 17.884 6.120 -16.471 1.00 63.34 108 SER A CA 1
ATOM 854 C C . SER A 1 108 ? 16.803 5.088 -16.813 1.00 63.34 108 SER A C 1
ATOM 856 O O . SER A 1 108 ? 17.109 3.933 -17.125 1.00 63.34 108 SER A O 1
ATOM 858 N N . ARG A 1 109 ? 15.535 5.514 -16.852 1.00 63.66 109 ARG A N 1
ATOM 859 C CA . ARG A 1 109 ? 14.405 4.667 -17.261 1.00 63.66 109 ARG A CA 1
ATOM 860 C C . ARG A 1 109 ? 14.473 4.289 -18.728 1.00 63.66 109 ARG A C 1
ATOM 862 O O . ARG A 1 109 ? 14.226 3.138 -19.060 1.00 63.66 109 ARG A O 1
ATOM 869 N N . TYR A 1 110 ? 14.836 5.226 -19.599 1.00 64.50 110 TYR A N 1
ATOM 870 C CA . TYR A 1 110 ? 15.007 4.947 -21.021 1.00 64.50 110 TYR A CA 1
ATOM 871 C C . TYR A 1 110 ? 16.095 3.893 -21.256 1.00 64.50 110 TYR A C 1
ATOM 873 O O . TYR A 1 110 ? 15.886 2.942 -22.008 1.00 64.50 110 TYR A O 1
ATOM 881 N N . TYR A 1 111 ? 17.229 4.015 -20.563 1.00 62.66 111 TYR A N 1
ATOM 882 C CA . TYR A 1 111 ? 18.311 3.037 -20.639 1.00 62.66 111 TYR A CA 1
ATOM 883 C C . TYR A 1 111 ? 17.901 1.671 -20.062 1.00 62.66 111 TYR A C 1
ATOM 885 O O . TYR A 1 111 ? 18.081 0.651 -20.727 1.00 62.66 111 TYR A O 1
ATOM 893 N N . SER A 1 112 ? 17.272 1.645 -18.881 1.00 60.84 112 SER A N 1
ATOM 894 C CA . SER A 1 112 ? 16.808 0.404 -18.240 1.00 60.84 112 SER A CA 1
ATOM 895 C C . SER A 1 112 ? 15.750 -0.327 -19.072 1.00 60.84 112 SER A C 1
ATOM 897 O O . SER A 1 112 ? 15.869 -1.535 -19.266 1.00 60.84 112 SER A O 1
ATOM 899 N N . ASN A 1 113 ? 14.773 0.400 -19.625 1.00 60.88 113 ASN A N 1
ATOM 900 C CA . ASN A 1 113 ? 13.714 -0.168 -20.466 1.00 60.88 113 ASN A CA 1
ATOM 901 C C . ASN A 1 113 ? 14.234 -0.666 -21.824 1.00 60.88 113 ASN A C 1
ATOM 903 O O . ASN A 1 113 ? 13.613 -1.531 -22.427 1.00 60.88 113 ASN A O 1
ATOM 907 N N . THR A 1 114 ? 15.349 -0.120 -22.324 1.00 61.75 114 THR A N 1
ATOM 908 C CA . THR A 1 114 ? 15.894 -0.505 -23.638 1.00 61.75 114 THR A CA 1
ATOM 909 C C . THR A 1 114 ? 16.905 -1.649 -23.538 1.00 61.75 114 THR A C 1
ATOM 911 O O . THR A 1 114 ? 16.954 -2.484 -24.436 1.00 61.75 114 THR A O 1
ATOM 914 N N . PHE A 1 115 ? 17.710 -1.709 -22.470 1.00 59.00 115 PHE A N 1
ATOM 915 C CA . PHE A 1 115 ? 18.829 -2.659 -22.373 1.00 59.00 115 PHE A CA 1
ATOM 916 C C . PHE A 1 115 ? 18.683 -3.720 -21.275 1.00 59.00 115 PHE A C 1
ATOM 918 O O . PHE A 1 115 ? 19.120 -4.846 -21.480 1.00 59.00 115 PHE A O 1
ATOM 925 N N . SER A 1 116 ? 18.069 -3.405 -20.130 1.00 57.59 116 SER A N 1
ATOM 926 C CA . SER A 1 116 ? 17.991 -4.342 -18.993 1.00 57.59 116 SER A CA 1
ATOM 927 C C . SER A 1 116 ? 16.720 -5.196 -19.005 1.00 57.59 116 SER A C 1
ATOM 929 O O . SER A 1 116 ? 16.683 -6.257 -18.385 1.00 57.59 116 SER A O 1
ATOM 931 N N . ASP A 1 117 ? 15.679 -4.765 -19.717 1.00 63.06 117 ASP A N 1
ATOM 932 C CA . ASP A 1 117 ? 14.384 -5.450 -19.707 1.00 63.06 117 ASP A CA 1
ATOM 933 C C . ASP A 1 117 ? 14.439 -6.833 -20.376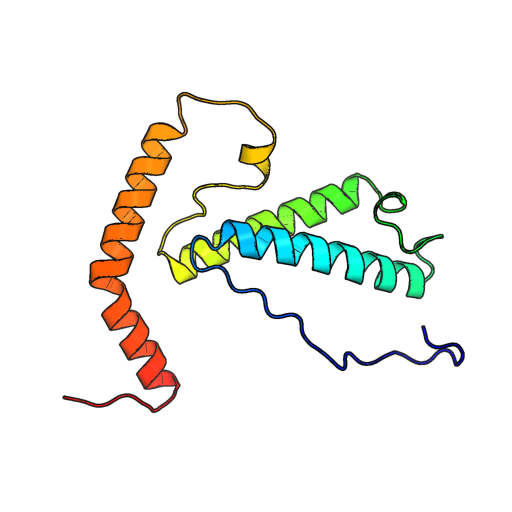 1.00 63.06 117 ASP A C 1
ATOM 935 O O . ASP A 1 117 ? 13.818 -7.778 -19.898 1.00 63.06 117 ASP A O 1
ATOM 939 N N . PHE A 1 118 ? 15.272 -6.990 -21.412 1.00 65.69 118 PHE A N 1
ATOM 940 C CA . PHE A 1 118 ? 15.495 -8.283 -22.065 1.00 65.69 118 PHE A CA 1
ATOM 941 C C . PHE A 1 118 ? 16.109 -9.309 -21.099 1.00 65.69 118 PHE A C 1
ATOM 943 O O . PHE A 1 118 ? 15.577 -10.403 -20.935 1.00 65.69 118 PHE A O 1
ATOM 950 N N . GLU A 1 119 ? 17.169 -8.928 -20.381 1.00 66.56 119 GLU A N 1
ATOM 951 C CA . GLU A 1 119 ? 17.828 -9.800 -19.399 1.00 66.56 119 GLU A CA 1
ATOM 952 C C . GLU A 1 119 ? 16.918 -10.113 -18.198 1.00 66.56 119 GLU A C 1
ATOM 954 O O . GLU A 1 119 ? 16.907 -11.238 -17.690 1.00 66.56 119 GLU A O 1
ATOM 959 N N . LYS A 1 120 ? 16.105 -9.143 -17.753 1.00 68.88 120 LYS A N 1
ATOM 960 C CA . LYS A 1 120 ? 15.105 -9.356 -16.694 1.00 68.88 120 LYS A CA 1
ATOM 961 C C . LYS A 1 120 ? 14.012 -10.326 -17.135 1.00 68.88 120 LYS A C 1
ATOM 963 O O . LYS A 1 120 ? 13.659 -11.227 -16.372 1.00 68.88 120 LYS A O 1
ATOM 968 N N . GLN A 1 121 ? 13.485 -10.160 -18.346 1.00 72.31 121 GLN A N 1
ATOM 969 C CA . GLN A 1 121 ? 12.459 -11.039 -18.898 1.00 72.31 121 GLN A CA 1
ATOM 970 C C . GLN A 1 121 ? 13.002 -12.459 -19.096 1.00 72.31 121 GLN A C 1
ATOM 972 O O . GLN A 1 121 ? 12.293 -13.420 -18.798 1.00 72.31 121 GLN A O 1
ATOM 977 N N . ASP A 1 122 ? 14.265 -12.600 -19.496 1.00 78.94 122 ASP A N 1
ATOM 978 C CA . ASP A 1 122 ? 14.970 -13.881 -19.572 1.00 78.94 122 ASP A CA 1
ATOM 979 C C . ASP A 1 122 ? 15.114 -14.549 -18.197 1.00 78.94 122 ASP A C 1
ATOM 981 O O . ASP A 1 122 ? 14.791 -15.730 -18.052 1.00 78.94 122 ASP A O 1
ATOM 985 N N . GLY A 1 123 ? 15.487 -13.793 -17.159 1.00 77.31 123 GLY A N 1
ATOM 986 C CA . GLY A 1 123 ? 15.521 -14.290 -15.779 1.00 77.31 123 GLY A CA 1
ATOM 987 C C . GLY A 1 123 ? 14.144 -14.727 -15.256 1.00 77.31 123 GLY A C 1
ATOM 988 O O . GLY A 1 123 ? 14.020 -15.781 -14.628 1.00 77.31 123 GLY A O 1
ATOM 989 N N . ILE A 1 124 ? 13.091 -13.962 -15.558 1.00 78.25 124 ILE A N 1
ATOM 990 C CA . ILE A 1 124 ? 11.703 -14.312 -15.210 1.00 78.25 124 ILE A CA 1
ATOM 991 C C . ILE A 1 124 ? 11.263 -15.574 -15.959 1.00 78.25 124 ILE A C 1
ATOM 993 O O . ILE A 1 124 ? 10.685 -16.477 -15.356 1.00 78.25 124 ILE A O 1
ATOM 997 N N . ASN A 1 125 ? 11.564 -15.671 -17.253 1.00 81.06 125 ASN A N 1
ATOM 998 C CA . ASN A 1 125 ? 11.246 -16.839 -18.071 1.00 81.06 125 ASN A CA 1
ATOM 999 C C . ASN A 1 125 ? 11.999 -18.089 -17.592 1.00 81.06 125 AS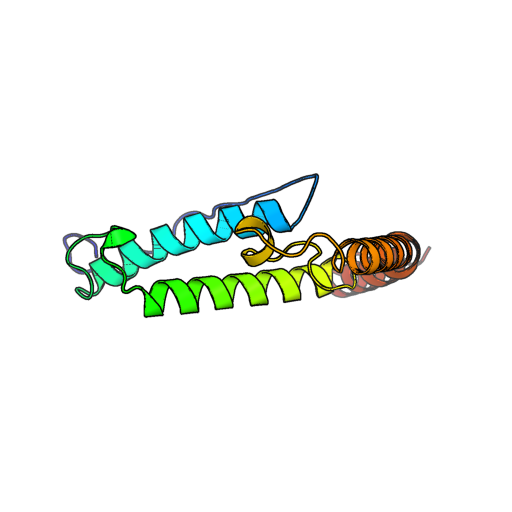N A C 1
ATOM 1001 O O . ASN A 1 125 ? 11.437 -19.184 -17.607 1.00 81.06 125 ASN A O 1
ATOM 1005 N N . LEU A 1 126 ? 13.245 -17.940 -17.133 1.00 84.56 126 LEU A N 1
ATOM 1006 C CA . LEU A 1 126 ? 14.016 -19.024 -16.527 1.00 84.56 126 LEU A CA 1
ATOM 1007 C C . LEU A 1 126 ? 13.370 -19.498 -15.221 1.00 84.56 126 LEU A C 1
ATOM 1009 O O . LEU A 1 126 ? 13.167 -20.698 -15.044 1.00 84.56 126 LEU A O 1
ATOM 1013 N N . PHE A 1 127 ? 12.987 -18.569 -14.342 1.00 80.69 127 PHE A N 1
ATOM 1014 C CA . PHE A 1 127 ? 12.311 -18.891 -13.084 1.00 80.69 127 PHE A CA 1
ATOM 1015 C C . PHE A 1 127 ? 10.944 -19.562 -13.299 1.00 80.69 127 PHE A C 1
ATOM 1017 O O . PHE A 1 127 ? 10.602 -20.512 -12.598 1.00 80.69 127 PHE A O 1
ATOM 1024 N N . LEU A 1 128 ? 10.172 -19.099 -14.285 1.00 84.56 128 LEU A N 1
ATOM 1025 C CA . LEU A 1 128 ? 8.856 -19.651 -14.630 1.00 84.56 128 LEU A CA 1
ATOM 1026 C C . LEU A 1 128 ? 8.930 -20.919 -15.501 1.00 84.56 128 LEU A C 1
ATOM 1028 O O . LEU A 1 128 ? 7.892 -21.507 -15.805 1.00 84.56 128 LEU A O 1
ATOM 1032 N N . GLY A 1 129 ? 10.129 -21.349 -15.912 1.00 80.12 129 GLY A N 1
ATOM 1033 C CA . GLY A 1 129 ? 10.334 -22.529 -16.758 1.00 80.12 129 GLY A CA 1
ATOM 1034 C C . GLY A 1 129 ? 9.866 -22.366 -18.211 1.00 80.12 129 GLY A C 1
ATOM 1035 O O . GLY A 1 129 ? 9.710 -23.357 -18.921 1.00 80.12 129 GLY A O 1
ATOM 1036 N N . THR A 1 130 ? 9.630 -21.135 -18.668 1.00 84.12 130 THR A N 1
ATOM 1037 C CA . THR A 1 130 ? 9.199 -20.797 -20.037 1.00 84.12 130 THR A CA 1
ATOM 1038 C C . THR A 1 130 ? 10.356 -20.366 -20.942 1.00 84.12 130 THR A C 1
ATOM 1040 O O . THR A 1 130 ? 10.130 -20.022 -22.104 1.00 84.12 130 THR A O 1
ATOM 1043 N N . TYR A 1 131 ? 11.589 -20.389 -20.432 1.00 79.00 131 TYR A N 1
ATOM 1044 C CA . TYR A 1 131 ? 12.791 -20.008 -21.167 1.00 79.00 131 TYR A CA 1
ATOM 1045 C C . TYR A 1 131 ? 13.023 -20.904 -22.390 1.00 79.00 131 TYR A C 1
ATOM 1047 O O . TYR A 1 131 ? 13.125 -22.126 -22.271 1.00 79.00 131 TYR A O 1
ATOM 1055 N N . ARG A 1 132 ? 13.130 -20.295 -23.576 1.00 73.75 132 ARG A N 1
ATOM 1056 C CA . ARG A 1 132 ? 13.553 -20.972 -24.808 1.00 73.75 132 ARG A CA 1
ATOM 1057 C C . ARG A 1 132 ? 14.889 -20.399 -25.249 1.00 73.75 132 ARG A C 1
ATOM 1059 O O . ARG A 1 132 ? 14.968 -19.216 -25.554 1.00 73.75 132 ARG A O 1
ATOM 1066 N N . LEU A 1 133 ? 15.894 -21.265 -25.337 1.00 64.69 133 LEU A N 1
ATOM 1067 C CA . LEU A 1 133 ? 17.106 -20.995 -26.102 1.00 64.69 133 LEU A CA 1
ATOM 1068 C C . LEU A 1 133 ? 16.702 -20.916 -27.579 1.00 64.69 133 LEU A C 1
ATOM 1070 O O . LEU A 1 133 ? 16.280 -21.927 -28.148 1.00 64.69 133 LEU A O 1
ATOM 1074 N N . VAL A 1 134 ? 16.754 -19.717 -28.156 1.00 56.19 134 VAL A N 1
ATOM 1075 C CA . VAL A 1 134 ? 16.739 -19.519 -29.612 1.00 56.19 134 VAL A CA 1
ATOM 1076 C C . VAL A 1 134 ? 18.179 -19.460 -30.090 1.00 56.19 134 VAL A C 1
ATOM 1078 O O . VAL A 1 134 ? 18.965 -18.729 -29.450 1.00 56.19 134 VAL A O 1
#

InterPro domains:
  IPR002013 SAC domain [PS50275] (1-80)
  IPR043573 Polyphosphoinositide phosphatase Fig4-like [PTHR45738] (8-132)

pLDDT: mean 75.18, std 14.89, range [46.38, 93.69]